Protein AF-A0A2P1G4A0-F1 (afdb_mo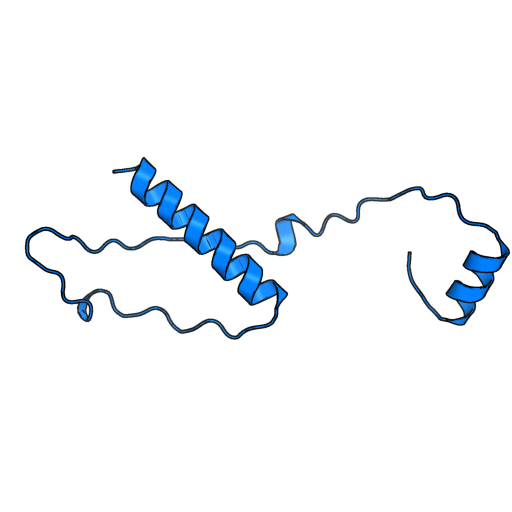nomer_lite)

Foldseek 3Di:
DVVVLVVVQVVVLVVVLVCVVVVHDDDDDDDPVVDDDDPPDDDDDHDHDHDNCVPVPPDDDDDDDDPVVVVVVVVVVHDD

Radius of gyration: 22.02 Å; chains: 1; bounding box: 44×20×62 Å

Sequence (80 aa):
MDEIIEDATLALELHLSEMLKDGEKLNPPSDIKSIKTDKNFFVSIIRADINLNKGNKSVRKTLTIPSWLNDRAAEMNINF

Secondary structure (DSSP, 8-state):
-HHHHHHHHHHHHHHHHHHHHTTPPPPPPPPGGG----TT-----------GGGG-----------HHHHHHHHHTT---

Structure (mmCIF, N/CA/C/O backbone):
data_AF-A0A2P1G4A0-F1
#
_entry.id   AF-A0A2P1G4A0-F1
#
loop_
_atom_site.group_PDB
_atom_site.id
_atom_site.type_symbol
_atom_site.label_atom_id
_atom_site.label_alt_id
_atom_site.label_comp_id
_atom_site.label_asym_id
_atom_site.label_entity_id
_atom_site.label_seq_id
_atom_site.pdbx_PDB_ins_code
_atom_site.Cartn_x
_atom_site.Cartn_y
_atom_site.Cartn_z
_atom_site.occupancy
_atom_site.B_iso_or_equiv
_atom_site.auth_seq_id
_atom_site.auth_comp_id
_atom_site.auth_asym_id
_atom_site.auth_atom_id
_atom_site.pdbx_PDB_model_num
ATOM 1 N N . MET A 1 1 ? 17.207 6.098 -12.989 1.00 73.19 1 MET A N 1
ATOM 2 C CA . MET A 1 1 ? 16.507 4.846 -13.358 1.00 73.19 1 MET A CA 1
ATOM 3 C C . MET A 1 1 ? 15.914 4.223 -12.115 1.00 73.19 1 MET A C 1
ATOM 5 O O . MET A 1 1 ? 14.712 4.020 -12.113 1.00 73.19 1 MET A O 1
ATOM 9 N N . ASP A 1 2 ? 16.709 4.023 -11.062 1.00 83.06 2 ASP A N 1
ATOM 10 C CA . ASP A 1 2 ? 16.218 3.472 -9.789 1.00 83.06 2 ASP A CA 1
ATOM 11 C C . ASP A 1 2 ? 15.090 4.311 -9.175 1.00 83.06 2 ASP A C 1
ATOM 13 O O . ASP A 1 2 ? 14.037 3.765 -8.882 1.00 83.06 2 ASP A O 1
ATOM 17 N N . GLU A 1 3 ? 15.246 5.637 -9.129 1.00 87.75 3 GLU A N 1
ATOM 18 C CA . GLU A 1 3 ? 14.207 6.570 -8.653 1.00 87.75 3 GLU A CA 1
ATOM 19 C C . GLU A 1 3 ? 12.882 6.436 -9.425 1.00 87.75 3 GLU A C 1
ATOM 21 O O . GLU A 1 3 ? 11.818 6.359 -8.832 1.00 87.75 3 GLU A O 1
ATOM 26 N N . ILE A 1 4 ? 12.936 6.290 -10.754 1.00 88.19 4 ILE A N 1
ATOM 27 C CA . ILE A 1 4 ? 11.734 6.123 -11.591 1.00 88.19 4 ILE A CA 1
ATOM 28 C C . ILE A 1 4 ? 11.017 4.807 -11.255 1.00 88.19 4 ILE A C 1
ATOM 30 O O . ILE A 1 4 ? 9.790 4.744 -11.264 1.00 88.19 4 ILE A O 1
ATOM 34 N N . ILE A 1 5 ? 11.779 3.743 -10.987 1.00 87.69 5 ILE A N 1
ATOM 35 C CA . ILE A 1 5 ? 11.220 2.445 -10.598 1.00 87.69 5 ILE A CA 1
ATOM 36 C C . ILE A 1 5 ? 10.649 2.516 -9.181 1.00 87.69 5 ILE A C 1
ATOM 38 O O . ILE A 1 5 ? 9.593 1.937 -8.932 1.00 87.69 5 ILE A O 1
ATOM 42 N N . GLU A 1 6 ? 11.307 3.228 -8.270 1.00 88.81 6 GLU A N 1
ATOM 43 C CA . GLU A 1 6 ? 10.846 3.432 -6.898 1.00 88.81 6 GLU A CA 1
ATOM 44 C C . GLU A 1 6 ? 9.542 4.238 -6.865 1.00 88.81 6 GLU A C 1
ATOM 46 O O . GLU A 1 6 ? 8.547 3.757 -6.326 1.00 88.81 6 GLU A O 1
ATOM 51 N N . ASP A 1 7 ? 9.489 5.375 -7.558 1.00 89.62 7 ASP A N 1
ATOM 52 C CA . ASP A 1 7 ? 8.285 6.201 -7.691 1.00 89.62 7 ASP A CA 1
ATOM 53 C C . ASP A 1 7 ? 7.125 5.423 -8.321 1.00 89.62 7 ASP A C 1
ATOM 55 O O . ASP A 1 7 ? 5.986 5.480 -7.850 1.00 89.62 7 ASP A O 1
ATOM 59 N N . ALA A 1 8 ? 7.405 4.643 -9.369 1.00 89.94 8 ALA A N 1
ATOM 60 C CA . ALA A 1 8 ? 6.393 3.810 -10.005 1.00 89.94 8 ALA A CA 1
ATOM 61 C C . ALA A 1 8 ? 5.915 2.671 -9.086 1.00 89.94 8 ALA A C 1
ATOM 63 O O . ALA A 1 8 ? 4.735 2.316 -9.114 1.00 89.94 8 ALA A O 1
ATOM 64 N N . THR A 1 9 ? 6.799 2.124 -8.243 1.00 89.12 9 THR A N 1
ATOM 65 C CA . THR A 1 9 ? 6.437 1.131 -7.218 1.00 89.12 9 THR A CA 1
ATOM 66 C C . THR A 1 9 ? 5.526 1.754 -6.166 1.00 89.12 9 THR A C 1
ATOM 68 O O . THR A 1 9 ? 4.475 1.190 -5.870 1.00 89.12 9 THR A O 1
ATOM 71 N N . LEU A 1 10 ? 5.868 2.943 -5.663 1.00 88.50 10 LEU A N 1
ATOM 72 C CA . LEU A 1 10 ? 5.074 3.668 -4.668 1.00 88.50 10 LEU A CA 1
ATOM 73 C C . LEU A 1 10 ? 3.681 4.030 -5.195 1.00 88.50 10 LEU A C 1
ATOM 75 O O . LEU A 1 10 ? 2.682 3.819 -4.505 1.00 88.50 10 LEU A O 1
ATOM 79 N N . ALA A 1 11 ? 3.597 4.535 -6.429 1.00 89.56 11 ALA A N 1
ATOM 80 C CA . ALA A 1 11 ? 2.324 4.859 -7.066 1.00 89.56 11 ALA A CA 1
ATOM 81 C C . ALA A 1 11 ? 1.427 3.618 -7.214 1.00 89.56 11 ALA A C 1
ATOM 83 O O . ALA A 1 11 ? 0.226 3.676 -6.940 1.00 89.56 11 ALA A O 1
ATOM 84 N N . LEU A 1 12 ? 2.015 2.481 -7.602 1.00 88.19 12 LEU A N 1
ATOM 85 C CA . LEU A 1 12 ? 1.306 1.211 -7.729 1.00 88.19 12 LEU A CA 1
ATOM 86 C C . LEU A 1 12 ? 0.828 0.684 -6.367 1.00 88.19 12 LEU A C 1
ATOM 88 O O . LEU A 1 12 ? -0.320 0.258 -6.242 1.00 88.19 12 LEU A O 1
ATOM 92 N N . GLU A 1 13 ? 1.682 0.731 -5.344 1.00 87.88 13 GLU A N 1
ATOM 93 C CA . GLU A 1 13 ? 1.343 0.309 -3.981 1.00 87.88 13 GLU A CA 1
ATOM 94 C C . GLU A 1 13 ? 0.199 1.132 -3.388 1.00 87.88 13 GLU A C 1
ATOM 96 O O . GLU A 1 13 ? -0.711 0.563 -2.779 1.00 87.88 13 GLU A O 1
ATOM 101 N N . LEU A 1 14 ? 0.214 2.453 -3.590 1.00 86.25 14 LEU A N 1
ATOM 102 C CA . LEU A 1 14 ? -0.842 3.347 -3.124 1.00 86.25 14 LEU A CA 1
ATOM 103 C C . LEU A 1 14 ? -2.178 3.023 -3.796 1.00 86.25 14 LEU A C 1
ATOM 105 O O . LEU A 1 14 ? -3.166 2.780 -3.103 1.00 86.25 14 LEU A O 1
ATOM 109 N N . HIS A 1 15 ? -2.191 2.956 -5.128 1.00 87.50 15 HIS A N 1
ATOM 110 C CA . HIS A 1 15 ? -3.411 2.713 -5.891 1.00 87.50 15 HIS A CA 1
ATOM 111 C C . HIS A 1 15 ? -4.058 1.374 -5.523 1.00 87.50 15 HIS A C 1
ATOM 113 O O . HIS A 1 15 ? -5.249 1.300 -5.227 1.00 87.50 15 HIS A O 1
ATOM 119 N N . LEU A 1 16 ? -3.257 0.310 -5.465 1.00 85.50 16 LEU A N 1
ATOM 120 C CA . LEU A 1 16 ? -3.758 -1.012 -5.112 1.00 85.50 16 LEU A CA 1
ATOM 121 C C . LEU A 1 16 ? -4.199 -1.093 -3.637 1.00 85.50 16 LEU A C 1
ATOM 123 O O . LEU A 1 16 ? -5.115 -1.849 -3.318 1.00 85.50 16 LEU A O 1
ATOM 127 N N . SER A 1 17 ? -3.591 -0.311 -2.737 1.00 84.25 17 SER A N 1
ATOM 128 C CA . SER A 1 17 ? -4.034 -0.214 -1.339 1.00 84.25 17 SER A CA 1
ATOM 129 C C . SER A 1 17 ? -5.402 0.457 -1.206 1.00 84.25 17 SER A C 1
ATOM 131 O O . SER A 1 17 ? -6.192 0.048 -0.357 1.00 84.25 17 SER A O 1
ATOM 133 N N . GLU A 1 18 ? -5.684 1.481 -2.011 1.00 83.88 18 GLU A N 1
ATOM 134 C CA . GLU A 1 18 ? -6.989 2.156 -2.049 1.00 83.88 18 GLU A CA 1
ATOM 135 C C . GLU A 1 18 ? -8.063 1.244 -2.643 1.00 83.88 18 GLU A C 1
ATOM 137 O O . GLU A 1 18 ? -9.050 0.964 -1.966 1.00 83.88 18 GLU A O 1
ATOM 142 N N . MET A 1 19 ? -7.810 0.654 -3.817 1.00 83.50 19 MET A N 1
ATOM 143 C CA . MET A 1 19 ? -8.729 -0.308 -4.445 1.00 83.50 19 MET A CA 1
ATOM 144 C C . MET A 1 19 ? -9.111 -1.454 -3.500 1.00 83.50 19 MET A C 1
ATOM 146 O O . MET A 1 19 ? -10.260 -1.889 -3.449 1.00 83.50 19 MET A O 1
ATOM 150 N N . LEU A 1 20 ? -8.143 -1.948 -2.724 1.00 81.88 20 LEU A N 1
ATOM 151 C CA . LEU A 1 20 ? -8.358 -3.051 -1.797 1.00 81.88 20 LEU A CA 1
ATOM 152 C C . LEU A 1 20 ? -9.121 -2.633 -0.528 1.00 81.88 20 LEU A C 1
ATOM 154 O O . LEU A 1 20 ? -9.853 -3.451 0.028 1.00 81.88 20 LEU A O 1
ATOM 158 N N . LYS A 1 21 ? -8.992 -1.373 -0.082 1.00 79.62 21 LYS A N 1
ATOM 159 C CA . LYS A 1 21 ? -9.843 -0.797 0.977 1.00 79.62 21 LYS A CA 1
ATOM 160 C C . LYS A 1 21 ? -11.283 -0.619 0.506 1.00 79.62 21 LYS A C 1
ATOM 162 O O . LYS A 1 21 ? -12.198 -0.902 1.275 1.00 79.62 21 LYS A O 1
ATOM 167 N N . ASP A 1 22 ? -11.462 -0.208 -0.745 1.00 81.56 22 ASP A N 1
ATOM 168 C CA . ASP A 1 22 ? -12.774 -0.003 -1.363 1.00 81.56 22 ASP A CA 1
ATOM 169 C C . ASP A 1 22 ? -13.446 -1.330 -1.774 1.00 81.56 22 ASP A C 1
ATOM 171 O O . ASP A 1 22 ? -14.624 -1.361 -2.131 1.00 81.56 22 ASP A O 1
ATOM 175 N N . GLY A 1 23 ? -12.730 -2.456 -1.658 1.00 77.06 23 GLY A N 1
ATOM 176 C CA . GLY A 1 23 ? -13.243 -3.796 -1.952 1.00 77.06 23 GLY A CA 1
ATOM 177 C C . GLY A 1 23 ? -13.349 -4.100 -3.447 1.00 77.06 23 GLY A C 1
ATOM 178 O O . GLY A 1 23 ? -14.072 -5.018 -3.845 1.00 77.06 23 GLY A O 1
ATOM 179 N N . GLU A 1 24 ? -12.645 -3.341 -4.284 1.00 78.56 24 GLU A N 1
ATOM 180 C CA . GLU A 1 24 ? -12.643 -3.529 -5.727 1.00 78.56 24 GLU A CA 1
ATOM 181 C C . GLU A 1 24 ? -11.851 -4.777 -6.142 1.00 78.56 24 GLU A C 1
ATOM 183 O O . GLU A 1 24 ? -10.904 -5.222 -5.486 1.00 78.56 24 GLU A O 1
ATOM 188 N N . LYS A 1 25 ? -12.244 -5.373 -7.272 1.00 75.12 25 LYS A N 1
ATOM 189 C CA . LYS A 1 25 ? -11.541 -6.529 -7.836 1.00 75.12 25 LYS A CA 1
ATOM 190 C C . LYS A 1 25 ? -10.317 -6.060 -8.610 1.00 75.12 25 LYS A C 1
ATOM 192 O O . LYS A 1 25 ? -10.434 -5.279 -9.549 1.00 75.12 25 LYS A O 1
ATOM 197 N N . LEU A 1 26 ? -9.158 -6.611 -8.261 1.00 77.56 26 LEU A N 1
ATOM 198 C CA . LEU A 1 26 ? -7.923 -6.374 -8.997 1.00 77.56 26 LEU A CA 1
ATOM 199 C C . LEU A 1 26 ? -7.996 -7.013 -10.387 1.00 77.56 26 LEU A C 1
ATOM 201 O O . LEU A 1 26 ? -8.323 -8.195 -10.527 1.00 77.56 26 LEU A O 1
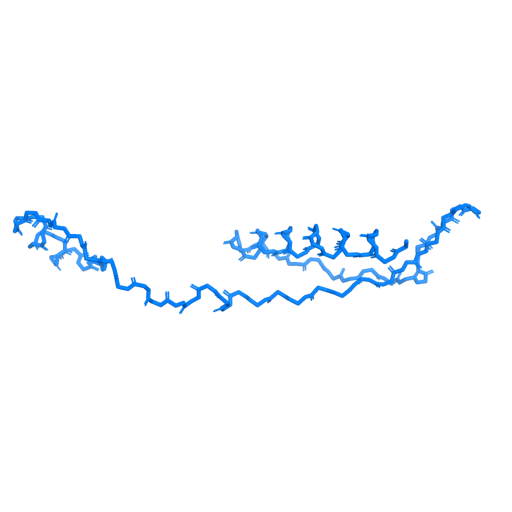ATOM 205 N N . ASN A 1 27 ? -7.662 -6.230 -11.411 1.00 78.62 27 ASN A N 1
ATOM 206 C CA . ASN A 1 27 ? -7.505 -6.747 -12.765 1.00 78.62 27 ASN A CA 1
ATOM 207 C C . ASN A 1 27 ? -6.253 -7.638 -12.849 1.00 78.62 27 ASN A C 1
ATOM 209 O O . ASN A 1 27 ? -5.255 -7.361 -12.176 1.00 78.62 27 ASN A O 1
ATOM 213 N N . PRO A 1 28 ? -6.276 -8.707 -13.666 1.00 77.56 28 PRO A N 1
ATOM 214 C CA . PRO A 1 28 ? -5.105 -9.551 -13.853 1.00 77.56 28 PRO A CA 1
ATOM 215 C C . PRO A 1 28 ? -3.962 -8.755 -14.506 1.00 77.56 28 PRO A C 1
ATOM 217 O O . PRO A 1 28 ? -4.221 -7.892 -15.349 1.00 77.56 28 PRO A O 1
ATOM 220 N N . PRO A 1 29 ? -2.698 -9.046 -14.151 1.00 80.12 29 PRO A N 1
ATOM 221 C CA . PRO A 1 29 ? -1.552 -8.392 -14.765 1.00 80.12 29 PRO A CA 1
ATOM 222 C C . PRO A 1 29 ? -1.484 -8.708 -16.265 1.00 80.12 29 PRO A C 1
ATOM 224 O O . PRO A 1 29 ? -1.656 -9.856 -16.681 1.00 80.12 29 PRO A O 1
ATOM 227 N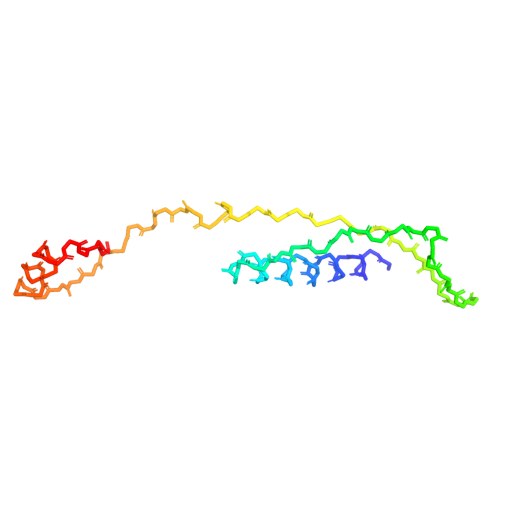 N . SER A 1 30 ? -1.209 -7.687 -17.073 1.00 80.94 30 SER A N 1
ATOM 228 C CA . SER A 1 30 ? -1.011 -7.831 -18.518 1.00 80.94 30 SER A CA 1
ATOM 229 C C . SER A 1 30 ? 0.299 -8.556 -18.838 1.00 80.94 30 SER A C 1
ATOM 231 O O . SER A 1 30 ? 1.299 -8.394 -18.138 1.00 80.94 30 SER A O 1
ATOM 233 N N . ASP A 1 31 ? 0.325 -9.319 -19.935 1.00 80.62 31 ASP A N 1
ATOM 234 C CA . ASP A 1 31 ? 1.561 -9.939 -20.423 1.00 80.62 31 ASP A CA 1
ATOM 235 C C . ASP A 1 31 ? 2.508 -8.864 -20.972 1.00 80.62 31 ASP A C 1
ATOM 237 O O . ASP A 1 31 ? 2.148 -8.105 -21.878 1.00 80.62 31 ASP A O 1
ATOM 241 N N . ILE A 1 32 ? 3.742 -8.840 -20.470 1.00 78.31 32 ILE A N 1
ATOM 242 C CA . ILE A 1 32 ? 4.799 -7.927 -20.912 1.00 78.31 32 ILE A CA 1
ATOM 243 C C . ILE A 1 32 ? 5.052 -8.009 -22.422 1.00 78.31 32 ILE A C 1
ATOM 245 O O . ILE A 1 32 ? 5.342 -6.997 -23.054 1.00 78.31 32 ILE A O 1
ATOM 249 N N . LYS A 1 33 ? 4.893 -9.194 -23.026 1.00 77.12 33 LYS A N 1
ATOM 250 C CA . LYS A 1 33 ? 5.119 -9.407 -24.465 1.00 77.12 33 LYS A CA 1
ATOM 251 C C . LYS A 1 33 ? 4.013 -8.822 -25.341 1.00 77.12 33 LYS A C 1
ATOM 253 O O . LYS A 1 33 ? 4.215 -8.650 -26.541 1.00 77.12 33 LYS A O 1
ATOM 258 N N . SER A 1 34 ? 2.849 -8.536 -24.760 1.00 80.44 34 SER A N 1
ATOM 259 C CA . SER A 1 34 ? 1.715 -7.948 -25.47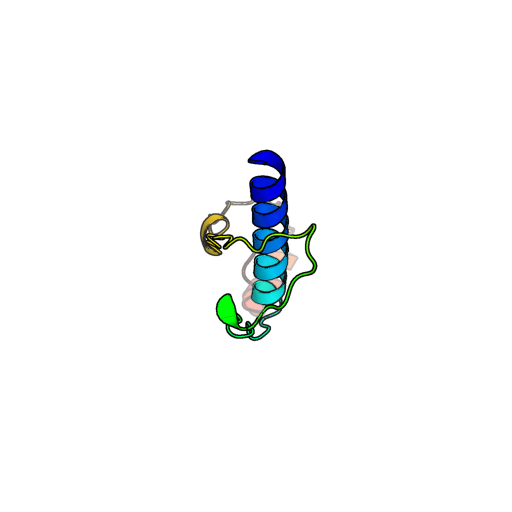9 1.00 80.44 34 SER A CA 1
ATOM 260 C C . SER A 1 34 ? 1.817 -6.424 -25.613 1.00 80.44 34 SER A C 1
ATOM 262 O O . SER A 1 34 ? 1.131 -5.829 -26.446 1.00 80.44 34 SER A O 1
ATOM 264 N N . ILE A 1 35 ? 2.695 -5.790 -24.829 1.00 80.12 35 ILE A N 1
ATOM 265 C CA . ILE A 1 35 ? 2.847 -4.337 -24.773 1.00 80.12 35 ILE A CA 1
ATOM 266 C C . ILE A 1 35 ? 3.773 -3.892 -25.909 1.00 80.12 35 ILE A C 1
ATOM 268 O O . ILE A 1 35 ? 4.978 -4.133 -25.886 1.00 80.12 35 ILE A O 1
ATOM 272 N N . LYS A 1 36 ? 3.204 -3.233 -26.923 1.00 78.81 36 LYS A N 1
ATOM 273 C CA . LYS A 1 36 ? 3.981 -2.588 -27.988 1.00 78.81 36 LYS A CA 1
ATOM 274 C C . LYS A 1 36 ? 4.430 -1.209 -27.519 1.00 78.81 36 LYS A C 1
ATOM 276 O O . LYS A 1 36 ? 3.592 -0.399 -27.136 1.00 78.81 36 LYS A O 1
ATOM 281 N N . THR A 1 37 ? 5.728 -0.940 -27.594 1.00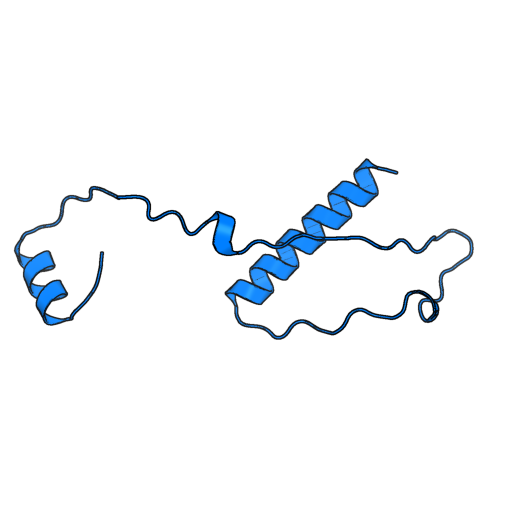 79.94 37 THR A N 1
ATOM 282 C CA . THR A 1 37 ? 6.304 0.373 -27.289 1.00 79.94 37 THR A CA 1
ATOM 283 C C . THR A 1 37 ? 6.993 0.980 -28.503 1.00 79.94 37 THR A C 1
ATOM 285 O O . THR A 1 37 ? 7.487 0.268 -29.380 1.00 79.94 37 THR A O 1
ATOM 288 N N . ASP A 1 38 ? 7.025 2.312 -28.558 1.00 81.38 38 ASP A N 1
ATOM 289 C CA . ASP A 1 38 ? 7.802 3.045 -29.558 1.00 81.38 38 ASP A CA 1
ATOM 290 C C . ASP A 1 38 ? 9.308 2.983 -29.256 1.00 81.38 38 ASP A C 1
ATOM 292 O O . ASP A 1 38 ? 9.727 2.686 -28.138 1.00 81.38 38 ASP A O 1
ATOM 296 N N . LYS A 1 39 ? 10.143 3.315 -30.253 1.00 75.75 39 LYS A N 1
ATOM 297 C CA . LYS A 1 39 ? 11.616 3.174 -30.212 1.00 75.75 39 LYS A CA 1
ATOM 298 C C . LYS A 1 39 ? 12.324 3.852 -29.026 1.00 75.75 39 LYS A C 1
ATOM 300 O O . LYS A 1 39 ? 13.452 3.473 -28.732 1.00 75.75 39 LYS A O 1
ATOM 305 N N . ASN A 1 40 ? 11.692 4.825 -28.368 1.00 81.19 40 ASN A N 1
ATOM 306 C CA . ASN A 1 40 ? 12.263 5.556 -27.229 1.00 81.19 40 ASN A CA 1
ATOM 307 C C . ASN A 1 40 ? 11.730 5.103 -25.859 1.00 81.19 40 ASN A C 1
ATOM 309 O O . ASN A 1 40 ? 12.116 5.682 -24.846 1.00 81.19 40 ASN A O 1
ATOM 313 N N . PHE A 1 41 ? 10.859 4.093 -25.805 1.00 82.94 41 PHE A N 1
ATOM 314 C CA . PHE A 1 41 ? 10.278 3.600 -24.557 1.00 82.94 41 PHE A CA 1
ATOM 315 C C . PHE A 1 41 ? 10.704 2.162 -24.285 1.00 82.94 41 PHE A C 1
ATOM 317 O O . PHE A 1 41 ? 10.819 1.338 -25.195 1.00 82.94 41 PHE A O 1
ATOM 324 N N . PHE A 1 42 ? 10.890 1.853 -23.007 1.00 81.56 42 PHE A N 1
ATOM 325 C CA . PHE A 1 42 ? 11.178 0.510 -22.525 1.00 81.56 42 PHE A CA 1
ATOM 326 C C . PHE A 1 42 ? 10.065 0.055 -21.580 1.00 81.56 42 PHE A C 1
ATOM 328 O O . PHE A 1 42 ? 9.461 0.865 -20.879 1.00 81.56 42 PHE A O 1
ATOM 335 N N . VAL A 1 43 ? 9.796 -1.248 -21.565 1.00 83.44 43 VAL A N 1
ATOM 336 C CA . VAL A 1 43 ? 8.854 -1.868 -20.629 1.00 83.44 43 VAL A CA 1
ATOM 337 C C . VAL A 1 43 ? 9.655 -2.513 -19.508 1.00 83.44 43 VAL A C 1
ATOM 339 O O . VAL A 1 43 ? 10.626 -3.221 -19.772 1.00 83.44 43 VAL A O 1
ATOM 342 N N . SER A 1 44 ? 9.248 -2.277 -18.264 1.00 83.38 44 SER A N 1
ATOM 343 C CA . SER A 1 44 ? 9.842 -2.895 -17.079 1.00 83.38 44 SER A CA 1
ATOM 344 C C . SER A 1 44 ? 8.757 -3.522 -16.212 1.00 83.38 44 SER A C 1
ATOM 346 O O . SER A 1 44 ? 7.618 -3.054 -16.194 1.00 83.38 44 SER A O 1
ATOM 348 N N . ILE A 1 45 ? 9.118 -4.581 -15.493 1.00 84.25 45 ILE A N 1
ATOM 349 C CA . ILE A 1 45 ? 8.249 -5.196 -14.490 1.00 84.25 45 ILE A CA 1
ATOM 350 C C . ILE A 1 45 ? 8.501 -4.490 -13.165 1.00 84.25 45 ILE A C 1
ATOM 352 O O . ILE A 1 45 ? 9.640 -4.395 -12.713 1.00 84.25 45 ILE A O 1
ATOM 356 N N . ILE A 1 46 ? 7.422 -4.042 -12.535 1.00 85.00 46 ILE A N 1
ATOM 357 C CA . ILE A 1 46 ? 7.447 -3.451 -11.202 1.00 85.00 46 ILE A CA 1
ATOM 358 C C . ILE A 1 46 ? 6.788 -4.435 -10.242 1.00 85.00 46 ILE A C 1
ATOM 360 O O . ILE A 1 46 ? 5.772 -5.053 -10.566 1.00 85.00 46 ILE A O 1
ATOM 364 N N . ARG A 1 47 ? 7.384 -4.605 -9.062 1.00 82.69 47 ARG A N 1
ATOM 365 C CA . ARG A 1 47 ? 6.867 -5.476 -8.009 1.00 82.69 47 ARG A CA 1
ATOM 366 C C . ARG A 1 47 ? 6.471 -4.619 -6.814 1.00 82.69 47 ARG A C 1
ATOM 368 O O . ARG A 1 47 ? 7.332 -3.983 -6.226 1.00 82.69 47 ARG A O 1
ATOM 375 N N . ALA A 1 48 ? 5.196 -4.674 -6.449 1.00 81.06 48 ALA A N 1
ATOM 376 C CA . ALA A 1 48 ? 4.632 -4.041 -5.260 1.00 81.06 48 ALA A CA 1
ATOM 377 C C . ALA A 1 48 ? 4.299 -5.112 -4.206 1.00 81.06 48 ALA A C 1
ATOM 379 O O . ALA A 1 48 ? 3.780 -6.175 -4.564 1.00 81.06 48 ALA A O 1
ATOM 380 N N . ASP A 1 49 ? 4.588 -4.855 -2.926 1.00 78.00 49 ASP A N 1
ATOM 381 C CA . ASP A 1 49 ? 4.208 -5.742 -1.812 1.00 78.00 49 ASP A CA 1
ATOM 382 C C . ASP A 1 49 ? 3.207 -5.048 -0.884 1.00 78.00 49 ASP A C 1
ATOM 384 O O . ASP A 1 49 ? 3.552 -4.283 0.022 1.00 78.00 49 ASP A O 1
ATOM 388 N N . ILE A 1 50 ? 1.929 -5.349 -1.105 1.00 71.81 50 ILE A N 1
ATOM 389 C CA . ILE A 1 50 ? 0.827 -4.709 -0.395 1.00 71.81 50 ILE A CA 1
ATOM 390 C C . ILE A 1 50 ? 0.454 -5.570 0.789 1.00 71.81 50 ILE A C 1
ATOM 392 O O . ILE A 1 50 ? -0.300 -6.540 0.703 1.00 71.81 50 ILE A O 1
ATOM 396 N N . ASN A 1 51 ? 0.969 -5.171 1.938 1.00 67.38 51 ASN A N 1
ATOM 397 C CA . ASN A 1 51 ? 0.650 -5.818 3.188 1.00 67.38 51 ASN A CA 1
ATOM 398 C C . ASN A 1 51 ? -0.395 -4.984 3.939 1.00 67.38 51 ASN A C 1
ATOM 400 O O . ASN A 1 51 ? -0.050 -4.133 4.759 1.00 67.38 51 ASN A O 1
ATOM 404 N N . LEU A 1 52 ? -1.682 -5.243 3.674 1.00 61.94 52 LEU A N 1
ATOM 405 C CA . LEU A 1 52 ? -2.811 -4.610 4.381 1.00 61.94 52 LEU A CA 1
ATOM 406 C C . LEU A 1 52 ? -2.695 -4.705 5.911 1.00 61.94 52 LEU A C 1
ATOM 408 O O . LEU A 1 52 ? -3.173 -3.841 6.643 1.00 61.94 52 LEU A O 1
ATOM 412 N N . ASN A 1 53 ? -2.041 -5.757 6.407 1.00 58.06 53 ASN A N 1
ATOM 413 C CA . ASN A 1 53 ? -1.907 -6.015 7.834 1.00 58.06 53 ASN A CA 1
ATOM 414 C C . ASN A 1 53 ? -0.863 -5.124 8.520 1.00 58.06 53 ASN A C 1
ATOM 416 O O . ASN A 1 53 ? -0.817 -5.101 9.751 1.00 58.06 53 ASN A O 1
ATOM 420 N N . LYS A 1 54 ? -0.058 -4.343 7.781 1.00 55.59 54 LYS A N 1
ATOM 421 C CA . LYS A 1 54 ? 0.927 -3.420 8.380 1.00 55.59 54 LYS A CA 1
ATOM 422 C C . LYS A 1 54 ? 0.285 -2.294 9.212 1.00 55.59 54 LYS A C 1
ATOM 424 O O . LYS A 1 54 ? 0.989 -1.660 9.995 1.00 55.59 54 LYS A O 1
ATOM 429 N N . GLY A 1 55 ? -1.035 -2.094 9.112 1.00 52.88 55 GLY A N 1
ATOM 430 C CA . GLY A 1 55 ? -1.821 -1.164 9.936 1.00 52.88 55 GLY A CA 1
ATOM 431 C C . GLY A 1 55 ? -2.707 -1.812 11.011 1.00 52.88 55 GLY A C 1
ATOM 432 O O . GLY A 1 55 ? -3.271 -1.089 11.826 1.00 52.88 55 GLY A O 1
ATOM 433 N N . ASN A 1 56 ? -2.801 -3.148 11.073 1.00 54.84 56 ASN A N 1
ATOM 434 C CA . ASN A 1 56 ? -3.664 -3.889 12.014 1.00 54.84 56 ASN A CA 1
ATOM 435 C C . ASN A 1 56 ? -3.094 -3.955 13.445 1.00 54.84 56 ASN A C 1
ATOM 437 O O . ASN A 1 56 ? -3.271 -4.930 14.176 1.00 54.84 56 ASN A O 1
ATOM 441 N N . LYS A 1 57 ? -2.383 -2.913 13.880 1.00 55.44 57 LYS A N 1
ATOM 442 C CA . LYS A 1 57 ? -2.069 -2.751 15.297 1.00 55.44 57 LYS A CA 1
ATOM 443 C C . LYS A 1 57 ? -3.298 -2.159 15.971 1.00 55.44 57 LYS A C 1
ATOM 445 O O . LYS A 1 57 ? -3.645 -1.012 15.706 1.00 55.44 57 LYS A O 1
ATOM 450 N N . SER A 1 58 ? -3.921 -2.911 16.878 1.00 57.94 58 SER A N 1
ATOM 451 C CA . SER A 1 58 ? -4.854 -2.333 17.847 1.00 57.94 58 SER A CA 1
ATOM 452 C C . SER A 1 58 ? -4.110 -1.284 18.666 1.00 57.94 58 SER A C 1
ATOM 454 O O . SER A 1 58 ? -3.346 -1.599 19.578 1.00 57.94 58 SER A O 1
ATOM 456 N N . VAL A 1 59 ? -4.300 -0.017 18.311 1.00 62.94 59 VAL A N 1
ATOM 457 C CA . VAL A 1 59 ? -3.804 1.107 19.097 1.00 62.94 59 VAL A CA 1
ATOM 458 C C . VAL A 1 59 ? -4.852 1.394 20.162 1.00 62.94 59 VAL A C 1
ATOM 460 O O . VAL A 1 59 ? -5.958 1.820 19.839 1.00 62.94 59 VAL A O 1
ATOM 463 N N . ARG A 1 60 ? -4.512 1.161 21.435 1.00 70.12 60 ARG A N 1
ATOM 464 C CA . ARG A 1 60 ? -5.374 1.544 22.559 1.00 70.12 60 ARG A CA 1
ATOM 465 C C . ARG A 1 60 ? -5.490 3.066 22.586 1.00 70.12 60 ARG A C 1
ATOM 467 O O . ARG A 1 60 ? -4.535 3.750 22.954 1.00 70.12 60 ARG A O 1
ATOM 474 N N . LYS A 1 61 ? -6.651 3.589 22.201 1.00 68.12 61 LYS A N 1
ATOM 475 C CA . LYS A 1 61 ? -6.982 5.008 22.330 1.00 68.12 61 LYS A CA 1
ATOM 476 C C . LYS A 1 61 ? -7.724 5.208 23.649 1.00 68.12 61 LYS A C 1
ATOM 478 O O . LYS A 1 61 ? -8.828 4.708 23.815 1.00 68.12 61 LYS A O 1
ATOM 483 N N . THR A 1 62 ? -7.114 5.912 24.602 1.00 79.12 62 THR A N 1
ATOM 484 C CA . THR A 1 62 ? -7.806 6.316 25.834 1.00 79.12 62 THR A CA 1
ATOM 485 C C . THR A 1 62 ? -8.598 7.584 25.534 1.00 79.12 62 THR A C 1
ATOM 487 O O . THR A 1 62 ? -8.015 8.661 25.431 1.00 79.12 62 THR A O 1
ATOM 490 N N . LEU A 1 63 ? -9.909 7.449 25.352 1.00 79.44 63 LEU A N 1
ATOM 491 C CA . LEU A 1 63 ? -10.838 8.569 25.208 1.00 79.44 63 LEU A CA 1
ATOM 492 C C . LEU A 1 63 ? -11.709 8.676 26.466 1.00 79.44 63 LEU A C 1
ATOM 494 O O . LEU A 1 63 ? -12.072 7.663 27.060 1.00 79.44 63 LEU A O 1
ATOM 498 N N . THR A 1 64 ? -12.031 9.899 26.884 1.00 82.75 64 THR A N 1
ATOM 499 C CA . THR A 1 64 ? -12.946 10.145 28.007 1.00 82.75 64 THR A CA 1
ATOM 500 C C . THR A 1 64 ? -14.343 10.382 27.453 1.00 82.75 64 THR A C 1
ATOM 502 O O . THR A 1 64 ? -14.562 11.374 26.760 1.00 82.75 64 THR A O 1
ATOM 505 N N . ILE A 1 65 ? -15.284 9.492 27.769 1.00 85.06 65 ILE A N 1
ATOM 506 C CA . ILE A 1 65 ? -16.701 9.634 27.407 1.00 85.06 65 ILE A CA 1
ATOM 507 C C . ILE A 1 65 ? -17.592 9.757 28.647 1.00 85.06 65 ILE A C 1
ATOM 509 O O . ILE A 1 65 ? -17.271 9.194 29.695 1.00 85.06 65 ILE A O 1
ATOM 513 N N . PRO A 1 66 ? -18.722 10.478 28.549 1.00 88.62 66 PRO A N 1
ATOM 514 C CA . PRO A 1 66 ? -19.746 10.490 29.589 1.00 88.62 66 PRO A CA 1
ATOM 515 C C . PRO A 1 66 ? -20.355 9.096 29.809 1.00 88.62 66 PRO A C 1
ATOM 517 O O . PRO A 1 66 ? -20.604 8.379 28.840 1.00 88.62 66 PRO A O 1
ATOM 520 N N . SER A 1 67 ? -20.680 8.750 31.061 1.00 84.50 67 SER A N 1
ATOM 521 C CA . SER A 1 67 ? -21.248 7.433 31.422 1.00 84.50 67 SER A CA 1
ATOM 522 C C . SER A 1 67 ? -22.485 7.070 30.596 1.00 84.50 67 SER A C 1
ATOM 524 O O . SER A 1 67 ? -22.556 5.978 30.046 1.00 84.50 67 SER A O 1
ATOM 526 N N . TRP A 1 68 ? -23.408 8.021 30.409 1.00 88.25 68 TRP A N 1
ATOM 527 C CA . TRP A 1 68 ? -24.651 7.797 29.663 1.00 88.25 68 TRP A CA 1
ATOM 528 C C . TRP A 1 68 ? -24.426 7.378 28.201 1.00 88.25 68 TRP A C 1
ATOM 530 O O . TRP A 1 68 ? -25.247 6.662 27.633 1.00 88.25 68 TRP A O 1
ATOM 540 N N . LEU A 1 69 ? -23.323 7.814 27.580 1.00 85.00 69 LEU A N 1
ATOM 541 C CA . LEU A 1 69 ? -22.994 7.474 26.196 1.00 85.00 69 LEU A CA 1
ATOM 542 C C . LEU A 1 69 ? -22.416 6.057 26.102 1.00 85.00 69 LEU A C 1
ATOM 544 O O . LEU A 1 69 ? -22.721 5.338 25.153 1.00 85.00 69 LEU A O 1
ATOM 548 N N . ASN A 1 70 ? -21.622 5.654 27.099 1.00 86.19 70 ASN A N 1
ATOM 549 C CA . ASN A 1 70 ? -21.099 4.295 27.201 1.00 86.19 70 ASN A CA 1
ATOM 550 C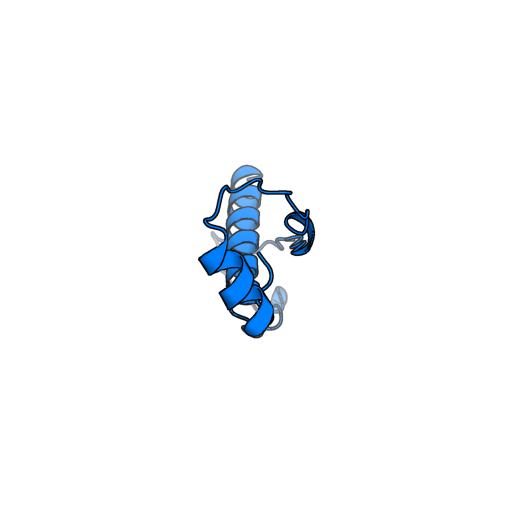 C . ASN A 1 70 ? -22.232 3.279 27.388 1.00 86.19 70 ASN A C 1
ATOM 552 O O . ASN A 1 70 ? -22.285 2.284 26.671 1.00 86.19 70 ASN A O 1
ATOM 556 N N . ASP A 1 71 ? -23.168 3.570 28.293 1.00 86.12 71 ASP A N 1
ATOM 557 C CA . ASP A 1 71 ? -24.299 2.684 28.585 1.00 86.12 71 ASP A CA 1
ATOM 558 C C . ASP A 1 71 ? -25.180 2.497 27.338 1.00 86.12 71 ASP A C 1
ATOM 560 O O . ASP A 1 71 ? -25.501 1.374 26.949 1.00 86.12 71 ASP A O 1
ATOM 564 N N . ARG A 1 72 ? -25.466 3.594 26.622 1.00 86.81 72 ARG A N 1
ATOM 565 C CA . ARG A 1 72 ? -26.233 3.571 25.368 1.00 86.81 72 ARG A CA 1
ATOM 566 C C . ARG A 1 72 ? -25.535 2.784 24.254 1.00 86.81 72 ARG A C 1
ATOM 568 O O . ARG A 1 72 ? -26.187 2.096 23.475 1.00 86.81 72 ARG A O 1
ATOM 575 N N . ALA A 1 73 ? -24.218 2.894 24.148 1.00 86.00 73 ALA A N 1
ATOM 576 C CA . ALA A 1 73 ? -23.444 2.191 23.133 1.00 86.00 73 ALA A CA 1
ATOM 577 C C . ALA A 1 73 ? -23.270 0.698 23.439 1.00 86.00 73 ALA A C 1
ATOM 579 O O . ALA A 1 73 ? -23.275 -0.109 22.509 1.00 86.00 73 ALA A O 1
ATOM 580 N N . ALA A 1 74 ? -23.190 0.329 24.721 1.00 83.62 74 ALA A N 1
ATOM 581 C CA . ALA A 1 74 ? -23.194 -1.060 25.167 1.00 83.62 74 ALA A CA 1
ATOM 582 C C . ALA A 1 74 ? -24.526 -1.754 24.836 1.00 83.62 74 ALA A C 1
ATOM 584 O O . ALA A 1 74 ? -24.515 -2.875 24.331 1.00 83.62 74 ALA A O 1
ATOM 585 N N . GLU A 1 75 ? -25.666 -1.072 25.012 1.00 87.88 75 GLU A N 1
ATOM 586 C CA . GLU A 1 75 ? -26.980 -1.565 24.556 1.00 87.88 75 GLU A CA 1
ATOM 587 C C . GLU A 1 75 ? -27.022 -1.801 23.040 1.00 87.88 75 GLU A C 1
ATOM 589 O O . GLU A 1 75 ? -27.681 -2.723 22.560 1.00 87.88 75 GLU A O 1
ATOM 594 N N . MET A 1 76 ? -26.314 -0.963 22.280 1.00 86.44 76 MET A N 1
ATOM 595 C CA . MET A 1 76 ? -26.234 -1.035 20.820 1.00 86.44 76 MET A CA 1
ATOM 596 C C . MET A 1 76 ? -25.093 -1.933 20.317 1.00 86.44 76 MET A C 1
ATOM 598 O O . MET A 1 76 ? -24.903 -2.043 19.106 1.00 86.44 76 MET A O 1
ATOM 602 N N . ASN A 1 77 ? -24.351 -2.583 21.221 1.00 82.50 77 ASN A N 1
ATOM 603 C CA . ASN A 1 77 ? -23.223 -3.463 20.917 1.00 82.50 77 ASN A CA 1
ATOM 604 C C . ASN A 1 77 ? -22.145 -2.799 20.028 1.00 82.50 77 ASN A C 1
ATOM 606 O O . ASN A 1 77 ? -21.564 -3.434 19.144 1.00 82.50 77 ASN A O 1
ATOM 610 N N . ILE A 1 78 ? -21.901 -1.501 20.243 1.00 76.88 78 ILE A N 1
ATOM 611 C CA . ILE A 1 78 ? -20.884 -0.714 19.534 1.00 76.88 78 ILE A CA 1
ATOM 612 C C . ILE A 1 78 ? -19.548 -0.851 20.275 1.00 76.88 78 ILE A C 1
ATOM 614 O O . ILE A 1 78 ? -19.485 -0.663 21.488 1.00 76.88 78 ILE A O 1
ATOM 618 N N . ASN A 1 79 ? -18.478 -1.167 19.543 1.00 69.38 79 ASN A N 1
ATOM 619 C CA . ASN A 1 79 ? -17.120 -1.287 20.079 1.00 69.38 79 ASN A CA 1
ATOM 620 C C . ASN A 1 79 ? -16.326 -0.000 19.774 1.00 69.38 79 ASN A C 1
ATOM 622 O O . ASN A 1 79 ? -16.312 0.429 18.617 1.00 69.38 79 ASN A O 1
ATOM 626 N N . PHE A 1 80 ? -15.715 0.615 20.793 1.00 63.41 80 PHE A N 1
ATOM 627 C CA . PHE A 1 80 ? -14.980 1.892 20.713 1.00 63.41 80 PHE A CA 1
ATOM 628 C C . PHE A 1 80 ? -13.460 1.714 20.703 1.00 63.41 80 PHE A C 1
ATOM 630 O O . PHE A 1 80 ? -12.961 0.790 21.384 1.00 63.41 80 PHE A O 1
#

pLDDT: mean 79.4, std 9.17, range [52.88, 89.94]